Protein AF-A0A0A0C0T4-F1 (afdb_monomer)

Solvent-accessible surface area (backbone atoms only — not comparable to full-atom values): 9534 Å² total; per-residue (Å²): 139,83,82,81,80,83,75,70,81,76,76,79,79,68,54,67,56,52,47,30,48,45,52,43,41,54,50,51,44,54,57,53,55,74,73,53,80,93,58,72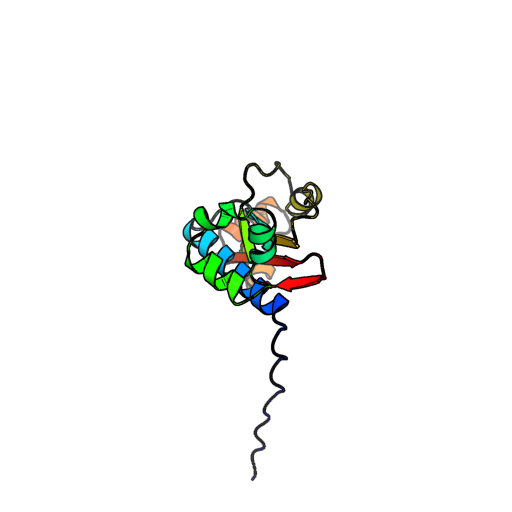,79,41,42,27,43,27,26,44,37,38,61,49,36,70,77,37,60,72,51,58,80,74,46,58,70,68,56,56,56,44,19,76,74,32,73,52,29,54,44,76,42,80,59,78,88,70,73,92,53,98,44,72,67,57,37,59,72,69,62,82,79,61,92,78,47,47,26,43,33,41,36,43,67,47,78,47,63,53,74,84,61,52,77,75,54,54,89,50,69,68,58,26,51,54,49,53,75,67,40,89,71,48,40,84,44,76,49,41,39,34,39,38,78,90,63,52,68,44,110

Foldseek 3Di:
DDDDDPPDDDDPDDDLLLVLQQVVLVVVVVVVCVVPPPDDKKKKFKAQLLVVCVVPVCCCVVDDVVLVVVCVVGSSHIDIHIDPPQDDDPDPCRSVVPDDDDPRGFKMKIKDKDKDADPVLCVPADPDPVSNVVSSVPPPRIDIDMDIKMAGPVGRIDD

Sequence (159 aa):
MSQDASTGPAAPTPDRATAALADAVREIERHVAAGGWDGPVRVFALVGTARALEAEPDLAGQLPAQVVAAAAKDPHHLTSVEQEGLPDAPALEDLLGSLTWPPTVDGAAVVVERVVLPPSAEEGMPSDPDEALAYLMGHPERQDVRLAVAVLRDGPAWC

Nearest PDB structures (foldseek):
  2e7y-assembly1_A  TM=4.802E-01  e=1.682E+00  Thermotoga maritima
  6vj2-assembly1_C  TM=1.631E-01  e=7.220E+00  Lactococcus lactis subsp. lactis Il1403

Mean predicted aligned error: 6.66 Å

Structure (mmCIF, N/CA/C/O backbone):
data_AF-A0A0A0C0T4-F1
#
_entry.id   AF-A0A0A0C0T4-F1
#
loop_
_atom_site.group_PDB
_atom_site.id
_atom_site.type_symbol
_atom_site.label_atom_id
_atom_site.label_alt_id
_atom_site.label_comp_id
_atom_site.label_asym_id
_atom_site.label_entity_id
_atom_site.label_seq_id
_atom_site.pdbx_PDB_ins_code
_atom_site.Cartn_x
_atom_site.Cartn_y
_atom_site.Cartn_z
_atom_site.occupancy
_atom_site.B_iso_or_equiv
_atom_site.auth_seq_id
_atom_site.auth_comp_id
_atom_site.auth_asym_id
_atom_site.auth_atom_id
_atom_site.pdbx_PDB_model_num
ATOM 1 N N . MET A 1 1 ? 39.907 -31.155 18.952 1.00 42.91 1 MET A N 1
ATOM 2 C CA . MET A 1 1 ? 39.428 -30.304 17.844 1.00 42.91 1 MET A CA 1
ATOM 3 C C . MET A 1 1 ? 37.977 -29.971 18.141 1.00 42.91 1 MET A C 1
ATOM 5 O O . MET A 1 1 ? 37.091 -30.705 17.728 1.00 42.91 1 MET A O 1
ATOM 9 N N . SER A 1 2 ? 37.754 -28.952 18.970 1.00 41.06 2 SER A N 1
ATOM 10 C CA . SER A 1 2 ? 36.414 -28.451 19.283 1.00 41.06 2 SER A CA 1
ATOM 11 C C . SER A 1 2 ? 36.024 -27.472 18.183 1.00 41.06 2 SER A C 1
ATOM 13 O O . SER A 1 2 ? 36.745 -26.503 17.963 1.00 41.06 2 SER A O 1
ATOM 15 N N . GLN A 1 3 ? 34.950 -27.766 17.453 1.00 41.56 3 GLN A N 1
ATOM 16 C CA . GLN A 1 3 ? 34.347 -26.816 16.526 1.00 41.56 3 GLN A CA 1
ATOM 17 C C . GLN A 1 3 ? 33.363 -25.961 17.320 1.00 41.56 3 GLN A C 1
ATOM 19 O O . GLN A 1 3 ? 32.356 -26.465 17.812 1.00 41.56 3 GLN A O 1
ATOM 24 N N . ASP A 1 4 ? 33.719 -24.691 17.478 1.00 42.56 4 ASP A N 1
ATOM 25 C CA . ASP A 1 4 ? 32.852 -23.639 17.992 1.00 42.56 4 ASP A CA 1
ATOM 26 C C . ASP A 1 4 ? 31.762 -23.369 16.947 1.00 42.56 4 ASP A C 1
ATOM 28 O O . ASP A 1 4 ? 32.042 -22.913 15.835 1.00 42.56 4 ASP A O 1
ATOM 32 N N . ALA A 1 5 ? 30.516 -23.699 17.278 1.00 49.28 5 ALA A N 1
ATOM 33 C CA . ALA A 1 5 ? 29.367 -23.312 16.476 1.00 49.28 5 ALA A CA 1
ATOM 34 C C . ALA A 1 5 ? 29.114 -21.816 16.708 1.00 49.28 5 ALA A C 1
ATOM 36 O O . ALA A 1 5 ? 28.573 -21.414 17.737 1.00 49.28 5 ALA A O 1
ATOM 37 N N . SER A 1 6 ? 29.533 -20.987 15.752 1.00 43.69 6 SER A N 1
ATOM 38 C CA . SER A 1 6 ? 29.209 -19.560 15.722 1.00 43.69 6 SER A CA 1
ATOM 39 C C . SER A 1 6 ? 27.718 -19.383 15.417 1.00 43.69 6 SER A C 1
ATOM 41 O O . SER A 1 6 ? 27.303 -19.299 14.263 1.00 43.69 6 SER A O 1
ATOM 43 N N . THR A 1 7 ? 26.891 -19.360 16.459 1.00 48.53 7 THR A N 1
ATOM 44 C CA . THR A 1 7 ? 25.520 -18.848 16.373 1.00 48.53 7 THR A CA 1
ATOM 45 C C . THR A 1 7 ? 25.616 -17.328 16.296 1.00 48.53 7 THR A C 1
ATOM 47 O O . THR A 1 7 ? 25.887 -16.668 17.298 1.00 48.53 7 THR A O 1
ATOM 50 N N . GLY A 1 8 ? 25.446 -16.771 15.094 1.00 50.34 8 GLY A N 1
ATOM 51 C CA . GLY A 1 8 ? 25.290 -15.327 14.918 1.00 50.34 8 GLY A CA 1
ATOM 52 C C . GLY A 1 8 ? 24.105 -14.807 15.748 1.00 50.34 8 GLY A C 1
ATOM 53 O O . GLY A 1 8 ? 23.163 -15.565 15.997 1.00 50.34 8 GLY A O 1
ATOM 54 N N . PRO A 1 9 ? 24.137 -13.548 16.219 1.00 55.62 9 PRO A N 1
ATOM 55 C CA . PRO A 1 9 ? 23.055 -13.006 17.031 1.00 55.62 9 PRO A CA 1
ATOM 56 C C . PRO A 1 9 ? 21.737 -13.077 16.252 1.00 55.62 9 PRO A C 1
ATOM 58 O O . PRO A 1 9 ? 21.657 -12.614 15.114 1.00 55.62 9 PRO A O 1
ATOM 61 N N . ALA A 1 10 ? 20.710 -13.675 16.864 1.00 58.91 10 ALA A N 1
ATOM 62 C CA . ALA A 1 10 ? 19.354 -13.641 16.334 1.00 58.91 10 ALA A CA 1
ATOM 63 C C . ALA A 1 10 ? 18.952 -12.173 16.130 1.00 58.91 10 ALA A C 1
ATOM 65 O O . ALA A 1 10 ? 19.124 -11.358 17.041 1.00 58.91 10 ALA A O 1
ATOM 66 N N . ALA A 1 11 ? 18.463 -11.833 14.934 1.00 61.25 11 ALA A N 1
ATOM 67 C CA . ALA A 1 11 ? 17.943 -10.499 14.664 1.00 61.25 11 ALA A CA 1
ATOM 68 C C . ALA A 1 11 ? 16.903 -10.132 15.741 1.00 61.25 11 ALA A C 1
ATOM 70 O O . ALA A 1 11 ? 16.142 -11.011 16.162 1.00 61.25 11 ALA A O 1
ATOM 71 N N . PRO A 1 12 ? 16.877 -8.877 16.224 1.00 67.94 12 PRO A N 1
ATOM 72 C CA . PRO A 1 12 ? 15.904 -8.475 17.227 1.00 67.94 12 PRO A CA 1
ATOM 73 C C . PRO A 1 12 ? 14.494 -8.739 16.696 1.00 67.94 12 PRO A C 1
ATOM 75 O O . PRO A 1 12 ? 14.179 -8.395 15.556 1.00 67.94 12 PRO A O 1
ATOM 78 N N . THR A 1 13 ? 13.652 -9.371 17.516 1.00 73.81 13 THR A N 1
ATOM 79 C CA . THR A 1 13 ? 12.233 -9.528 17.195 1.00 73.81 13 THR A CA 1
ATOM 80 C C . THR A 1 13 ? 11.645 -8.134 16.977 1.00 73.81 13 THR A C 1
ATOM 82 O O . THR A 1 13 ? 11.816 -7.286 17.859 1.00 73.81 13 THR A O 1
ATOM 85 N N . PRO A 1 14 ? 10.986 -7.872 15.835 1.00 79.62 14 PRO A N 1
ATOM 86 C CA . PRO A 1 14 ? 10.370 -6.577 15.595 1.00 79.62 14 PRO A CA 1
ATOM 87 C C . PRO A 1 14 ? 9.346 -6.280 16.692 1.00 79.62 14 PRO A C 1
ATOM 89 O O . PRO A 1 14 ? 8.682 -7.191 17.201 1.00 79.62 14 PRO A O 1
ATOM 92 N N . ASP A 1 15 ? 9.210 -5.006 17.057 1.00 90.75 15 ASP A N 1
ATOM 93 C CA . ASP A 1 15 ? 8.104 -4.585 17.910 1.00 90.75 15 ASP A CA 1
ATOM 94 C C . ASP A 1 15 ? 6.751 -4.877 17.236 1.00 90.75 15 ASP A C 1
ATOM 96 O O . ASP A 1 15 ? 6.661 -5.214 16.048 1.00 90.75 15 ASP A O 1
ATOM 100 N N . ARG A 1 16 ? 5.667 -4.794 18.013 1.00 92.19 16 ARG A N 1
ATOM 101 C CA . ARG A 1 16 ? 4.354 -5.205 17.510 1.00 92.19 16 ARG A CA 1
ATOM 102 C C . ARG A 1 16 ? 3.857 -4.319 16.364 1.00 92.19 16 ARG A C 1
ATOM 104 O O . ARG A 1 16 ? 3.238 -4.855 15.449 1.00 92.19 16 ARG A O 1
ATOM 111 N N . ALA A 1 17 ? 4.173 -3.023 16.371 1.00 92.75 17 ALA A N 1
ATOM 112 C CA . ALA A 1 17 ? 3.804 -2.100 15.298 1.00 92.75 17 ALA A CA 1
ATOM 113 C C . ALA A 1 17 ? 4.500 -2.462 13.977 1.00 92.75 17 ALA A C 1
ATOM 115 O O . ALA A 1 17 ? 3.849 -2.587 12.943 1.00 92.75 17 ALA A O 1
ATOM 116 N N . THR A 1 18 ? 5.804 -2.730 14.026 1.00 95.88 18 THR A N 1
ATOM 117 C CA . THR A 1 18 ? 6.604 -3.167 12.877 1.00 95.88 18 THR A CA 1
ATOM 118 C C . THR A 1 18 ? 6.123 -4.518 12.353 1.00 95.88 18 THR A C 1
ATOM 120 O O . THR A 1 18 ? 6.021 -4.722 11.145 1.00 95.88 18 THR A O 1
ATOM 123 N N . ALA A 1 19 ? 5.776 -5.446 13.248 1.00 95.88 19 ALA A N 1
ATOM 124 C CA . ALA A 1 19 ? 5.225 -6.736 12.852 1.00 95.88 19 ALA A CA 1
ATOM 125 C C . ALA A 1 19 ? 3.849 -6.597 12.170 1.00 95.88 19 ALA A C 1
ATOM 127 O O . ALA A 1 19 ? 3.628 -7.224 11.138 1.00 95.88 19 ALA A O 1
ATOM 128 N N . ALA A 1 20 ? 2.954 -5.752 12.693 1.00 96.50 20 ALA A N 1
ATOM 129 C CA . ALA A 1 20 ? 1.659 -5.477 12.070 1.00 96.50 20 ALA A CA 1
ATOM 130 C C . ALA A 1 20 ? 1.801 -4.772 10.707 1.00 96.50 20 ALA A C 1
ATOM 132 O O . ALA A 1 20 ? 1.093 -5.115 9.761 1.00 96.50 20 ALA A O 1
ATOM 133 N N . LEU A 1 21 ? 2.762 -3.850 10.572 1.00 98.12 21 LEU A N 1
ATOM 134 C CA . LEU A 1 21 ? 3.107 -3.227 9.292 1.00 98.12 21 LEU A CA 1
ATOM 135 C C . LEU A 1 21 ? 3.590 -4.268 8.275 1.00 98.12 21 LEU A C 1
ATOM 137 O O . LEU A 1 21 ? 3.134 -4.273 7.135 1.00 98.12 21 LEU A O 1
ATOM 141 N N . ALA A 1 22 ? 4.464 -5.185 8.694 1.00 97.88 22 ALA A N 1
ATOM 142 C CA . ALA A 1 22 ? 4.943 -6.271 7.846 1.00 97.88 22 ALA A CA 1
ATOM 143 C C . ALA A 1 22 ? 3.804 -7.202 7.395 1.00 97.88 22 ALA A C 1
ATOM 145 O O . ALA A 1 22 ? 3.777 -7.644 6.247 1.00 97.88 22 ALA A O 1
ATOM 146 N N . ASP A 1 23 ? 2.857 -7.506 8.285 1.00 97.44 23 ASP A N 1
ATOM 147 C CA . ASP A 1 23 ? 1.674 -8.304 7.954 1.00 97.44 23 ASP A CA 1
ATOM 148 C C . ASP A 1 23 ? 0.797 -7.592 6.911 1.00 97.44 23 ASP A C 1
ATOM 150 O O . ASP A 1 23 ? 0.426 -8.213 5.911 1.00 97.44 23 ASP A O 1
ATOM 154 N N . ALA A 1 24 ? 0.566 -6.284 7.080 1.00 98.25 24 ALA A N 1
ATOM 155 C CA . ALA A 1 24 ?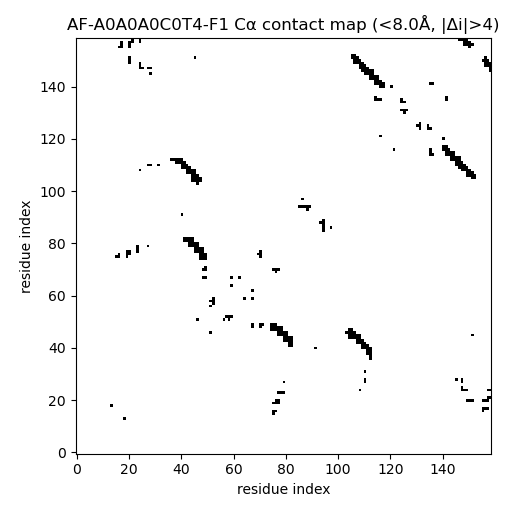 -0.181 -5.461 6.131 1.00 98.25 24 ALA A CA 1
ATOM 156 C C . ALA A 1 24 ? 0.501 -5.388 4.754 1.00 98.25 24 ALA A C 1
ATOM 158 O O . ALA A 1 24 ? -0.162 -5.577 3.737 1.00 98.25 24 ALA A O 1
ATOM 159 N N . VAL A 1 25 ? 1.825 -5.191 4.696 1.00 98.56 25 VAL A N 1
ATOM 160 C CA . VAL A 1 25 ? 2.575 -5.186 3.423 1.00 98.56 25 VAL A CA 1
ATOM 161 C C . VAL A 1 25 ? 2.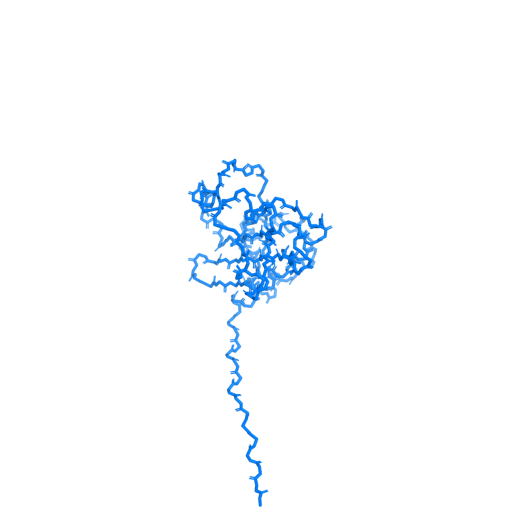434 -6.520 2.695 1.00 98.56 25 VAL A C 1
ATOM 163 O O . VAL A 1 25 ? 2.190 -6.538 1.491 1.00 98.56 25 VAL A O 1
ATOM 166 N N . ARG A 1 26 ? 2.530 -7.649 3.407 1.00 98.25 26 ARG A N 1
ATOM 167 C CA . ARG A 1 26 ? 2.358 -8.979 2.798 1.00 98.25 26 ARG A CA 1
ATOM 168 C C . ARG A 1 26 ? 0.937 -9.213 2.295 1.00 98.25 26 ARG A C 1
ATOM 170 O O . ARG A 1 26 ? 0.750 -9.933 1.321 1.00 98.25 26 ARG A O 1
ATOM 177 N N . GLU A 1 27 ? -0.070 -8.687 2.983 1.00 97.75 27 GLU A N 1
ATOM 178 C CA . GLU A 1 27 ? -1.455 -8.759 2.516 1.00 97.75 27 GLU A CA 1
ATOM 179 C C . GLU A 1 27 ? -1.663 -7.925 1.253 1.00 97.75 27 GLU A C 1
ATOM 181 O O . GLU A 1 27 ? -2.207 -8.439 0.277 1.00 97.75 27 GLU A O 1
ATOM 186 N N . ILE A 1 28 ? -1.151 -6.693 1.247 1.00 98.56 28 ILE A N 1
ATOM 187 C CA . ILE A 1 28 ? -1.184 -5.792 0.095 1.00 98.56 28 ILE A CA 1
ATOM 188 C C . ILE A 1 28 ? -0.475 -6.422 -1.107 1.00 98.56 28 ILE A C 1
ATOM 190 O O . ILE A 1 28 ? -1.045 -6.460 -2.192 1.00 98.56 28 ILE A O 1
ATOM 194 N N . GLU A 1 29 ? 0.734 -6.962 -0.930 1.00 97.81 29 GLU A N 1
ATOM 195 C CA . GLU A 1 29 ? 1.478 -7.608 -2.016 1.00 97.81 29 GLU A CA 1
ATOM 196 C C . GLU A 1 29 ? 0.674 -8.759 -2.627 1.00 97.81 29 GLU A C 1
ATOM 198 O O . GLU A 1 29 ? 0.476 -8.779 -3.840 1.00 97.81 29 GLU A O 1
ATOM 203 N N . ARG A 1 30 ? 0.120 -9.652 -1.795 1.00 97.50 30 ARG A N 1
ATOM 204 C CA . ARG A 1 30 ? -0.710 -10.769 -2.270 1.00 97.50 30 ARG A CA 1
ATOM 205 C C . ARG A 1 30 ? -1.969 -10.299 -2.995 1.00 97.50 30 ARG A C 1
ATOM 207 O O . ARG A 1 30 ? -2.356 -10.916 -3.987 1.00 97.50 30 ARG A O 1
ATOM 214 N N . HIS A 1 31 ? -2.615 -9.242 -2.501 1.00 96.69 31 HIS A N 1
ATOM 215 C CA . HIS A 1 31 ? -3.784 -8.636 -3.143 1.00 96.69 31 HIS A CA 1
ATOM 216 C C . HIS A 1 31 ? -3.432 -8.093 -4.529 1.00 96.69 31 HIS A C 1
ATOM 218 O O . HIS A 1 31 ? -4.110 -8.417 -5.502 1.00 96.69 31 HIS A O 1
ATOM 224 N N . VAL A 1 32 ? -2.332 -7.345 -4.649 1.00 97.50 32 VAL A N 1
ATOM 225 C CA . VAL A 1 32 ? -1.876 -6.815 -5.942 1.00 97.50 32 VAL A CA 1
ATOM 226 C C . VAL A 1 32 ? -1.460 -7.942 -6.888 1.00 97.50 32 VAL A C 1
ATOM 228 O O . VAL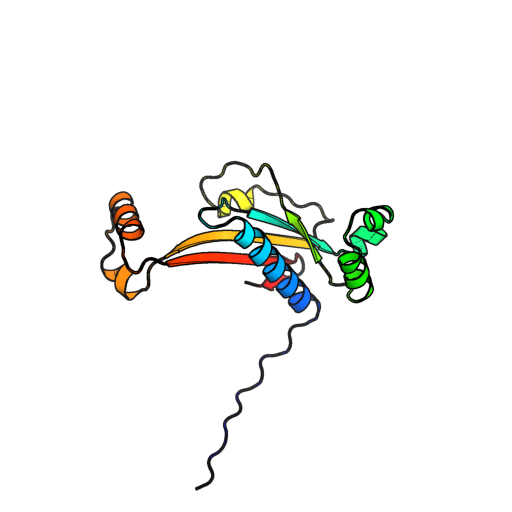 A 1 32 ? -1.857 -7.936 -8.051 1.00 97.50 32 VAL A O 1
ATOM 231 N N . ALA A 1 33 ? -0.745 -8.952 -6.388 1.00 96.38 33 ALA A N 1
ATOM 232 C CA . ALA A 1 33 ? -0.308 -10.103 -7.173 1.00 96.38 33 ALA A CA 1
ATOM 233 C C . ALA A 1 33 ? -1.474 -10.903 -7.779 1.00 96.38 33 ALA A C 1
ATOM 235 O O . ALA A 1 33 ? -1.326 -11.481 -8.857 1.00 96.38 33 ALA A O 1
ATOM 236 N N . ALA A 1 34 ? -2.647 -10.913 -7.134 1.00 96.44 34 ALA A N 1
ATOM 237 C CA . ALA A 1 34 ? -3.847 -11.548 -7.680 1.00 96.44 34 ALA A CA 1
ATOM 238 C C . ALA A 1 34 ? -4.334 -10.892 -8.989 1.00 96.44 34 ALA A C 1
ATOM 240 O O . ALA A 1 34 ? -5.051 -11.532 -9.759 1.00 96.44 34 ALA A O 1
ATOM 241 N N . GLY A 1 35 ? -3.933 -9.643 -9.255 1.00 93.06 35 GLY A N 1
ATOM 242 C CA . GLY A 1 35 ? -4.222 -8.912 -10.489 1.00 93.06 35 GLY A CA 1
ATOM 243 C C . GLY A 1 35 ? -3.292 -9.226 -11.666 1.00 93.06 35 GLY A C 1
ATOM 244 O O . GLY A 1 35 ? -3.579 -8.780 -12.774 1.00 93.06 35 GLY A O 1
ATOM 245 N N . GLY A 1 36 ? -2.221 -10.001 -11.461 1.00 94.06 36 GLY A N 1
ATOM 246 C CA . GLY A 1 36 ? -1.205 -10.274 -12.483 1.00 94.06 36 GLY A CA 1
ATOM 247 C C . GLY A 1 36 ? -0.058 -9.259 -12.489 1.00 94.06 36 GLY A C 1
ATOM 248 O O . GLY A 1 36 ? 0.147 -8.553 -11.508 1.00 94.06 36 GLY A O 1
ATOM 249 N N . TRP A 1 37 ? 0.718 -9.252 -13.574 1.00 94.50 37 TRP A N 1
ATOM 250 C CA . TRP A 1 37 ? 1.829 -8.321 -13.816 1.00 94.50 37 TRP A CA 1
ATOM 251 C C . TRP A 1 37 ? 1.411 -7.182 -14.752 1.00 94.50 37 TRP A C 1
ATOM 253 O O . TRP A 1 37 ? 0.326 -7.219 -15.333 1.00 94.50 37 TRP A O 1
ATOM 263 N N . ASP A 1 38 ? 2.299 -6.205 -14.905 1.00 89.88 38 ASP A N 1
ATOM 264 C CA . ASP A 1 38 ? 2.123 -4.971 -15.669 1.00 89.88 38 ASP A CA 1
ATOM 265 C C . ASP A 1 38 ? 0.984 -4.093 -15.118 1.00 89.88 38 ASP A C 1
ATOM 267 O O . ASP A 1 38 ? 0.267 -3.406 -15.852 1.00 89.88 38 ASP A O 1
ATOM 271 N N . GLY A 1 39 ? 0.808 -4.121 -13.793 1.00 90.81 39 GLY A N 1
ATOM 272 C CA . GLY A 1 39 ? -0.153 -3.289 -13.079 1.00 90.81 39 GLY A CA 1
ATOM 273 C C . GLY A 1 39 ? 0.311 -1.831 -12.935 1.00 90.81 39 GLY A C 1
ATOM 274 O O . GLY A 1 39 ? 1.513 -1.559 -12.883 1.00 90.81 39 GLY A O 1
ATOM 275 N N . PRO A 1 40 ? -0.623 -0.863 -12.821 1.00 93.19 40 PRO A N 1
ATOM 276 C CA . PRO A 1 40 ? -0.260 0.512 -12.493 1.00 93.19 40 PRO A CA 1
ATOM 277 C C . PRO A 1 40 ? 0.323 0.596 -11.075 1.00 93.19 40 PRO A C 1
ATOM 279 O O . PRO A 1 40 ? 0.165 -0.319 -10.263 1.00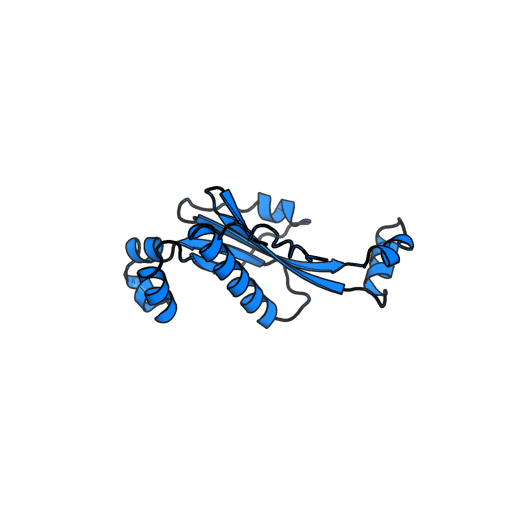 93.19 40 PRO A O 1
ATOM 282 N N . VAL A 1 41 ? 0.935 1.737 -10.746 1.00 95.50 41 VAL A N 1
ATOM 283 C CA . VAL A 1 41 ? 1.285 2.057 -9.356 1.00 95.50 41 VAL A CA 1
ATOM 284 C C . VAL A 1 41 ? 0.023 1.997 -8.497 1.00 95.50 41 VAL A C 1
ATOM 286 O O . VAL A 1 41 ? -0.984 2.623 -8.829 1.00 95.50 41 VAL A O 1
ATOM 289 N N . ARG A 1 42 ? 0.088 1.274 -7.378 1.00 97.56 42 ARG A N 1
ATOM 290 C CA . ARG A 1 42 ? -1.010 1.191 -6.409 1.00 97.56 42 ARG A CA 1
ATOM 291 C C . ARG A 1 42 ? -0.597 1.810 -5.091 1.00 97.56 42 ARG A C 1
ATOM 293 O O . ARG A 1 42 ? 0.486 1.527 -4.584 1.00 97.56 42 ARG A O 1
ATOM 300 N N . VAL A 1 43 ? -1.468 2.638 -4.532 1.00 98.38 43 VAL A N 1
ATOM 301 C CA . VAL A 1 43 ? -1.243 3.332 -3.263 1.00 98.38 43 VAL A CA 1
ATOM 302 C C . VAL A 1 43 ? -2.341 2.935 -2.290 1.00 98.38 43 VAL A C 1
ATOM 304 O O . VAL A 1 43 ? -3.506 2.846 -2.667 1.00 98.38 43 VAL A O 1
ATOM 307 N N . PHE A 1 44 ? -1.975 2.714 -1.033 1.00 98.69 44 PHE A N 1
ATOM 308 C CA . PHE A 1 44 ? -2.895 2.324 0.026 1.00 98.69 44 PHE A CA 1
ATOM 309 C C . PHE A 1 44 ? -2.739 3.260 1.220 1.00 98.69 44 PHE A C 1
ATOM 311 O O . PHE A 1 44 ? -1.621 3.545 1.651 1.00 98.69 44 PHE A O 1
ATOM 318 N N . ALA A 1 45 ? -3.859 3.693 1.791 1.00 98.38 45 ALA A N 1
ATOM 319 C CA . ALA A 1 45 ? -3.880 4.270 3.127 1.00 98.38 45 ALA A CA 1
ATOM 320 C C . ALA A 1 45 ? -3.814 3.140 4.158 1.00 98.38 45 ALA A C 1
ATOM 322 O O . ALA A 1 45 ? -4.505 2.131 4.010 1.00 98.38 45 ALA A O 1
ATOM 323 N N . LEU A 1 46 ? -3.027 3.318 5.215 1.00 98.50 46 LEU A N 1
ATOM 324 C CA . LEU A 1 46 ? -3.003 2.413 6.360 1.00 98.50 46 LEU A CA 1
ATOM 325 C C . LEU A 1 46 ? -3.703 3.079 7.537 1.00 98.50 46 LEU A C 1
ATOM 327 O O . LEU A 1 46 ? -3.339 4.185 7.947 1.00 98.50 46 LEU A O 1
ATOM 331 N N . VAL A 1 47 ? -4.714 2.401 8.070 1.00 97.94 47 VAL A N 1
ATOM 332 C CA . VAL A 1 47 ? -5.537 2.900 9.172 1.00 97.94 47 VAL A CA 1
ATOM 333 C C . VAL A 1 47 ? -5.554 1.867 10.286 1.00 97.94 47 VAL A C 1
ATOM 335 O O . VAL A 1 47 ? -5.854 0.700 10.045 1.00 97.94 47 VAL A O 1
ATOM 338 N N . GLY A 1 48 ? -5.273 2.290 11.516 1.00 97.44 48 GLY A N 1
ATOM 339 C CA . GLY A 1 48 ? -5.407 1.454 12.702 1.00 97.44 48 GLY A CA 1
ATOM 340 C C . GLY A 1 48 ? -6.847 0.978 12.854 1.00 97.44 48 GLY A C 1
ATOM 341 O O . GLY A 1 48 ? -7.753 1.771 13.126 1.00 97.44 48 GLY A O 1
ATOM 342 N N . THR A 1 49 ? -7.070 -0.322 12.678 1.00 97.81 49 THR A N 1
ATOM 343 C CA . THR A 1 49 ? -8.416 -0.896 12.576 1.00 97.81 49 THR A CA 1
ATOM 344 C C . THR A 1 49 ? -9.206 -0.704 13.865 1.00 97.81 49 THR A C 1
ATOM 346 O O . THR A 1 49 ? -10.384 -0.366 13.812 1.00 97.81 49 THR A O 1
ATOM 349 N N . ALA A 1 50 ? -8.560 -0.857 15.027 1.00 96.75 50 ALA A N 1
ATOM 350 C CA . ALA A 1 50 ? -9.199 -0.635 16.324 1.00 96.75 50 ALA A CA 1
ATOM 351 C C . ALA A 1 50 ? -9.682 0.817 16.477 1.00 96.75 50 ALA A C 1
ATOM 353 O O . ALA A 1 50 ? -10.840 1.043 16.818 1.00 96.75 50 ALA A O 1
ATOM 354 N N 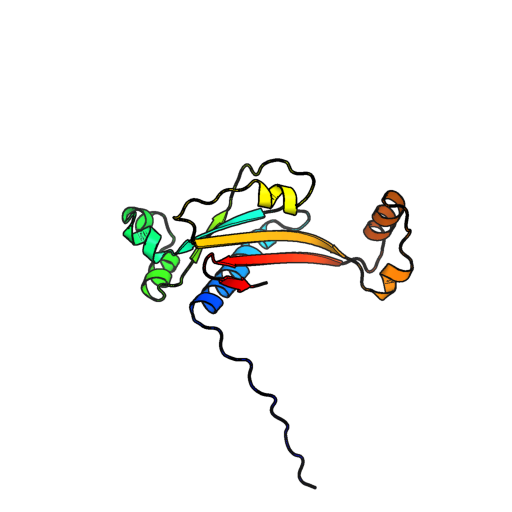. ARG A 1 51 ? -8.845 1.803 16.119 1.00 94.94 51 ARG A N 1
ATOM 355 C CA . ARG A 1 51 ? -9.228 3.223 16.158 1.00 94.94 51 ARG A CA 1
ATOM 356 C C . ARG A 1 51 ? -10.366 3.534 15.186 1.00 94.94 51 ARG A C 1
ATOM 358 O O . ARG A 1 51 ? -11.256 4.309 15.521 1.00 94.94 51 ARG A O 1
ATOM 365 N N . ALA A 1 52 ? -10.341 2.948 13.988 1.00 95.44 52 ALA A N 1
ATOM 366 C CA . ALA A 1 52 ? -11.415 3.118 13.013 1.00 95.44 52 ALA A CA 1
ATOM 367 C C . ALA A 1 52 ? -12.754 2.588 13.553 1.00 95.44 52 ALA A C 1
ATOM 369 O O . ALA A 1 52 ? -13.760 3.281 13.466 1.00 95.44 52 ALA A O 1
ATOM 370 N N . LEU A 1 53 ? -12.748 1.407 14.178 1.00 96.81 53 LEU A N 1
ATOM 371 C CA . LEU A 1 53 ? -13.929 0.809 14.807 1.00 96.81 53 LEU A CA 1
ATOM 372 C C . LEU A 1 53 ? -14.432 1.605 16.023 1.00 96.81 53 LEU A C 1
ATOM 374 O O . LEU A 1 53 ? -15.633 1.661 16.261 1.00 96.81 53 LEU A O 1
ATOM 378 N N . GLU A 1 54 ? -13.540 2.223 16.799 1.00 95.75 54 GLU A N 1
ATOM 379 C CA . GLU A 1 54 ? -13.927 3.106 17.907 1.00 95.75 54 GLU A CA 1
ATOM 380 C C . GLU A 1 54 ? -14.583 4.400 1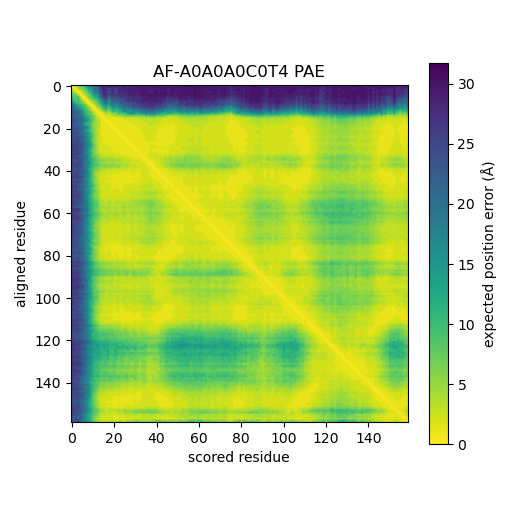7.411 1.00 95.75 54 GLU A C 1
ATOM 382 O O . GLU A 1 54 ? -15.576 4.850 17.985 1.00 95.75 54 GLU A O 1
ATOM 387 N N . ALA A 1 55 ? -14.033 4.999 16.351 1.00 95.00 55 ALA A N 1
ATOM 388 C CA . ALA A 1 55 ? -14.567 6.217 15.751 1.00 95.00 55 ALA A CA 1
ATOM 389 C C . ALA A 1 55 ? -15.893 5.970 15.013 1.00 95.00 55 ALA A C 1
ATOM 391 O O . ALA A 1 55 ? -16.783 6.819 15.056 1.00 95.00 55 ALA A O 1
ATOM 392 N N . GLU A 1 56 ? -16.030 4.811 14.366 1.00 95.62 56 GLU A N 1
ATOM 393 C CA . GLU A 1 56 ? -17.209 4.416 13.600 1.00 95.62 56 GLU A CA 1
ATOM 394 C C . GLU A 1 56 ? -17.601 2.956 13.905 1.00 95.62 56 GLU A C 1
ATOM 396 O O . GLU A 1 56 ? -17.224 2.035 13.178 1.00 95.62 56 GLU A O 1
ATOM 401 N N . PRO A 1 57 ? -18.386 2.710 14.972 1.00 95.25 57 PRO A N 1
ATOM 402 C CA . PRO A 1 57 ? -18.757 1.354 15.391 1.00 95.25 57 PRO A CA 1
ATOM 403 C C . PRO A 1 57 ? -19.503 0.537 14.329 1.00 95.25 57 PRO A C 1
ATOM 405 O O . PRO A 1 57 ? -19.358 -0.686 14.272 1.00 95.25 57 PRO A O 1
ATOM 408 N N . ASP A 1 58 ? -20.262 1.201 13.455 1.00 95.69 58 ASP A N 1
ATOM 409 C CA . ASP A 1 58 ? -21.013 0.554 12.373 1.00 95.69 58 ASP A CA 1
ATOM 410 C C . ASP A 1 58 ? -20.092 -0.084 11.312 1.00 95.69 58 ASP A C 1
ATOM 412 O O . ASP A 1 58 ? -20.501 -1.019 10.615 1.00 95.69 58 ASP A O 1
ATOM 416 N N . LEU A 1 59 ? -18.821 0.339 11.231 1.00 93.44 59 LEU A N 1
ATOM 417 C CA . LEU A 1 59 ? -17.805 -0.259 10.358 1.00 93.44 59 LEU A CA 1
ATOM 418 C C . LEU A 1 59 ? -17.580 -1.749 10.670 1.00 93.44 59 LEU A C 1
ATOM 420 O O . LEU A 1 59 ? -17.236 -2.524 9.776 1.00 93.44 59 LEU A O 1
ATOM 424 N N . ALA A 1 60 ? -17.845 -2.188 11.907 1.00 94.88 60 ALA A N 1
ATOM 425 C CA . ALA A 1 60 ? -17.748 -3.595 12.293 1.00 94.88 60 ALA A CA 1
ATOM 426 C C . ALA A 1 60 ? -18.646 -4.511 11.442 1.00 94.88 60 ALA A C 1
ATOM 428 O O . ALA A 1 60 ? -18.296 -5.666 11.215 1.00 94.88 60 ALA A O 1
ATOM 429 N N . GLY A 1 61 ? -19.787 -4.002 10.961 1.00 95.19 61 GLY A N 1
ATOM 430 C CA . GLY A 1 61 ? -20.695 -4.741 10.081 1.00 95.19 61 GLY A CA 1
ATOM 431 C C . GLY A 1 61 ? -20.254 -4.786 8.614 1.00 95.19 61 GLY A C 1
ATOM 432 O O . GLY A 1 61 ? -20.811 -5.562 7.841 1.00 95.19 61 GLY A O 1
ATOM 433 N N . GLN A 1 62 ? -19.277 -3.963 8.228 1.00 93.88 62 GLN A N 1
ATOM 434 C CA . GLN A 1 62 ? -18.777 -3.843 6.853 1.00 93.88 62 GLN A CA 1
ATOM 435 C C . GLN A 1 62 ? -17.440 -4.567 6.656 1.00 93.88 62 GLN A C 1
ATOM 437 O O . GLN A 1 62 ? -17.097 -4.949 5.538 1.00 93.88 62 GLN A O 1
ATOM 442 N N . LEU A 1 63 ? -16.685 -4.771 7.737 1.00 93.25 63 LEU A N 1
ATOM 443 C CA . LEU A 1 63 ? -15.426 -5.504 7.708 1.00 93.25 63 LEU A CA 1
ATOM 444 C C . LEU A 1 63 ? -15.648 -7.017 7.850 1.00 93.25 63 LEU A C 1
ATOM 446 O O . LEU A 1 63 ? -16.563 -7.457 8.552 1.00 93.25 63 LEU A O 1
ATOM 450 N N . PRO A 1 64 ? -14.775 -7.847 7.254 1.00 94.94 64 PRO A N 1
ATOM 451 C CA . PRO A 1 64 ? -14.793 -9.279 7.510 1.00 94.94 64 PRO A CA 1
ATOM 452 C C . PRO A 1 64 ? -14.625 -9.583 9.007 1.00 94.94 64 PRO A C 1
ATOM 454 O O . PRO A 1 64 ? -13.795 -8.975 9.686 1.00 94.94 64 PRO A O 1
ATOM 457 N N . ALA A 1 65 ? -15.360 -10.570 9.527 1.00 95.31 65 ALA A N 1
ATOM 458 C CA . ALA A 1 65 ? -15.357 -10.896 10.958 1.00 95.31 65 ALA A CA 1
ATOM 459 C C . ALA A 1 65 ? -13.950 -11.202 11.507 1.00 95.31 65 ALA A C 1
ATOM 461 O O . ALA A 1 65 ? -13.636 -10.876 12.652 1.00 95.31 65 ALA A O 1
ATOM 462 N N . GLN A 1 66 ? -13.079 -11.793 10.683 1.00 95.44 66 GLN A N 1
ATOM 463 C CA . GLN A 1 66 ? -11.687 -12.054 11.036 1.00 95.44 66 GLN A CA 1
ATOM 464 C C . GLN A 1 66 ? -10.860 -10.776 11.227 1.00 95.44 66 GLN A C 1
ATOM 466 O O . GLN A 1 66 ? -9.985 -10.769 12.085 1.00 95.44 66 GLN A O 1
ATOM 471 N N . VAL A 1 67 ? -11.156 -9.702 10.488 1.00 95.12 67 VAL A N 1
ATOM 472 C CA . VAL A 1 67 ? -10.475 -8.403 10.613 1.00 95.12 67 VAL A CA 1
ATOM 473 C C . VAL A 1 67 ? -10.873 -7.741 11.929 1.00 95.12 67 VAL A C 1
ATOM 475 O O . VAL A 1 67 ? -10.011 -7.328 12.700 1.00 95.12 67 VAL A O 1
ATOM 478 N N . VAL A 1 68 ? -12.171 -7.732 12.250 1.00 96.56 68 VAL A N 1
ATOM 479 C CA . VAL A 1 68 ? -12.673 -7.218 13.537 1.00 96.56 68 VAL A CA 1
ATOM 480 C C . VAL A 1 68 ? -12.066 -8.001 14.708 1.00 96.56 68 VAL A C 1
ATOM 482 O O . VAL A 1 68 ? -11.590 -7.419 15.682 1.00 96.56 68 VAL A O 1
ATOM 485 N N . ALA A 1 69 ? -12.017 -9.332 14.600 1.00 96.50 69 ALA A N 1
ATOM 486 C CA . ALA A 1 69 ? -11.413 -10.185 15.620 1.00 96.50 69 ALA A CA 1
ATOM 487 C C . ALA A 1 69 ? -9.891 -9.999 15.744 1.00 96.50 69 ALA A C 1
ATOM 489 O O . ALA A 1 69 ? -9.353 -10.155 16.840 1.00 96.50 69 ALA A O 1
ATOM 490 N N . ALA A 1 70 ? -9.191 -9.697 14.647 1.00 95.19 70 ALA A N 1
ATOM 491 C CA . ALA A 1 70 ? -7.762 -9.405 14.662 1.00 95.19 70 ALA A CA 1
ATOM 492 C C . ALA A 1 70 ? -7.484 -8.070 15.363 1.00 95.19 70 ALA A C 1
ATOM 494 O O . ALA A 1 70 ? -6.661 -8.031 16.274 1.00 95.19 70 ALA A O 1
ATOM 495 N N . ALA A 1 71 ? -8.247 -7.024 15.038 1.00 95.75 71 ALA A N 1
ATOM 496 C CA . ALA A 1 71 ? -8.148 -5.717 15.686 1.00 95.75 71 ALA A CA 1
ATOM 497 C C . ALA A 1 71 ? -8.431 -5.771 17.196 1.00 95.75 71 ALA A C 1
ATOM 499 O O . ALA A 1 71 ? -7.774 -5.093 17.979 1.00 95.75 71 ALA A O 1
ATOM 500 N N . ALA A 1 72 ? -9.364 -6.625 17.630 1.00 95.19 72 ALA A N 1
ATOM 501 C CA . ALA A 1 72 ? -9.634 -6.837 19.053 1.00 95.19 72 ALA A CA 1
ATOM 502 C C . ALA A 1 72 ? -8.476 -7.530 19.802 1.00 95.19 72 ALA A C 1
ATOM 504 O O . ALA A 1 72 ? -8.365 -7.401 21.020 1.00 95.19 72 ALA A O 1
ATOM 505 N N . LYS A 1 73 ? -7.633 -8.297 19.097 1.00 95.69 73 LYS A N 1
ATOM 506 C CA . LYS A 1 73 ? -6.476 -9.005 19.675 1.00 95.69 73 LYS A CA 1
ATOM 507 C C . LYS A 1 73 ? -5.192 -8.190 19.606 1.00 95.69 73 LYS A C 1
ATOM 509 O O . LYS A 1 73 ? -4.313 -8.390 20.441 1.00 95.69 73 LYS A O 1
ATOM 514 N N . ASP A 1 74 ? -5.077 -7.329 18.604 1.00 96.00 74 ASP A N 1
ATOM 515 C CA . ASP A 1 74 ? 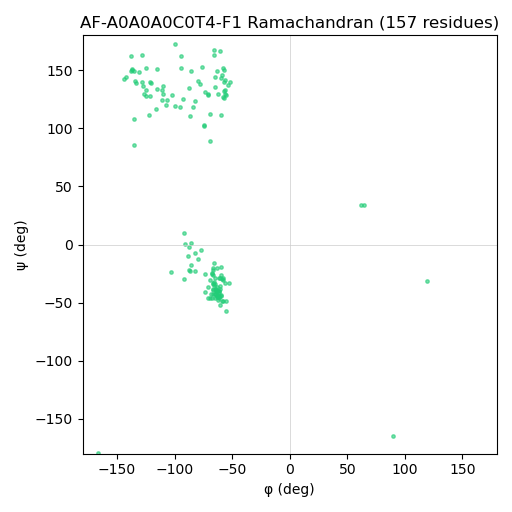-3.892 -6.534 18.336 1.00 96.00 74 ASP A CA 1
ATOM 516 C C . ASP A 1 74 ? -4.272 -5.077 18.028 1.00 96.00 74 ASP A C 1
ATOM 518 O O . ASP A 1 74 ? -4.776 -4.796 16.937 1.00 96.00 74 ASP A O 1
ATOM 522 N N . PRO A 1 75 ? -3.996 -4.132 18.946 1.00 94.38 75 PRO A N 1
ATOM 523 C CA . PRO A 1 75 ? -4.305 -2.721 18.730 1.00 94.38 75 PRO A CA 1
ATOM 524 C C . PRO A 1 75 ? -3.485 -2.092 17.594 1.00 94.38 75 PRO A C 1
ATOM 526 O O . PRO A 1 75 ? -3.857 -1.027 17.108 1.00 94.38 75 PRO A O 1
ATOM 529 N N . HIS A 1 76 ? -2.392 -2.731 17.158 1.00 96.38 76 HIS A N 1
ATOM 530 C CA . HIS A 1 76 ? -1.584 -2.276 16.025 1.00 96.38 76 HIS A CA 1
ATOM 531 C C . HIS A 1 76 ? -2.083 -2.795 14.674 1.00 96.38 76 HIS A C 1
ATOM 533 O O . HIS A 1 76 ? -1.494 -2.447 13.654 1.00 96.38 76 HIS A O 1
ATOM 539 N N . HIS A 1 77 ? -3.135 -3.621 14.640 1.00 97.88 77 HIS A N 1
ATOM 540 C CA . HIS A 1 77 ? -3.680 -4.136 13.389 1.00 97.88 77 HIS A CA 1
ATOM 541 C C . HIS A 1 77 ? -4.059 -2.989 12.441 1.00 97.88 77 HIS A C 1
ATOM 543 O O . HIS A 1 77 ? -4.729 -2.029 12.837 1.00 97.88 77 HIS A O 1
ATOM 549 N N . LEU A 1 78 ? -3.653 -3.119 11.179 1.00 98.25 78 LEU A N 1
ATOM 550 C CA . LEU A 1 78 ? -3.867 -2.122 10.139 1.00 98.25 78 LEU A CA 1
ATOM 551 C C . LEU A 1 78 ? -4.872 -2.641 9.115 1.00 98.25 78 LEU A C 1
ATOM 553 O O . LEU A 1 78 ? -4.744 -3.752 8.609 1.00 98.25 78 LEU A O 1
ATOM 557 N N . THR A 1 79 ? -5.838 -1.802 8.765 1.00 97.25 79 THR A N 1
ATOM 558 C CA . THR A 1 79 ? -6.653 -1.969 7.566 1.00 97.25 79 THR A CA 1
ATOM 559 C C . THR A 1 79 ? -5.995 -1.175 6.448 1.00 97.25 79 THR A C 1
ATOM 561 O O . THR A 1 79 ? -5.757 0.026 6.597 1.00 97.25 79 THR A O 1
ATOM 564 N N . SER A 1 80 ? -5.712 -1.843 5.331 1.00 97.75 80 SER A N 1
ATOM 565 C CA . SER A 1 80 ? -5.279 -1.178 4.105 1.00 97.75 80 SER A CA 1
ATOM 566 C C . SER A 1 80 ? -6.493 -0.763 3.274 1.00 97.75 80 SER A C 1
ATOM 568 O O . SER A 1 80 ? -7.447 -1.525 3.122 1.00 97.75 80 SER A O 1
ATOM 570 N N . VAL A 1 81 ? -6.477 0.467 2.766 1.00 96.88 81 VAL A N 1
ATOM 571 C CA . VAL A 1 81 ? -7.525 1.011 1.896 1.00 96.88 81 VAL A CA 1
ATOM 572 C C . VAL A 1 81 ? -6.871 1.448 0.595 1.00 96.88 81 VAL A C 1
ATOM 574 O O . VAL A 1 81 ? -6.085 2.395 0.590 1.00 96.88 81 VAL A O 1
ATOM 577 N N . GLU A 1 82 ? -7.165 0.757 -0.503 1.00 97.69 82 GLU A N 1
ATOM 578 C CA . GLU A 1 82 ? -6.633 1.096 -1.826 1.00 97.69 82 GLU A CA 1
ATOM 579 C C . GLU A 1 82 ? -7.162 2.459 -2.286 1.00 97.69 82 GLU A C 1
ATOM 581 O O . GLU A 1 82 ? -8.336 2.777 -2.101 1.00 97.69 82 GLU A O 1
ATOM 586 N N . GLN A 1 83 ? -6.276 3.290 -2.831 1.00 97.31 83 GLN A N 1
ATOM 587 C CA . GLN A 1 83 ? -6.626 4.602 -3.359 1.00 97.31 83 GLN A CA 1
ATOM 588 C C . GLN A 1 83 ? -6.875 4.502 -4.860 1.00 97.31 83 GLN A C 1
ATOM 590 O O . GLN A 1 83 ? -5.976 4.171 -5.634 1.00 97.31 83 GLN A O 1
ATOM 595 N N . GLU A 1 84 ? -8.096 4.824 -5.266 1.00 93.62 84 GLU A N 1
ATOM 596 C CA . GLU A 1 84 ? -8.491 4.905 -6.669 1.00 93.62 84 GLU A CA 1
ATOM 597 C C . GLU A 1 84 ? -8.368 6.340 -7.198 1.00 93.62 84 GLU A C 1
ATOM 599 O O . GLU A 1 84 ? -8.329 7.302 -6.431 1.00 93.62 84 GLU A O 1
ATOM 604 N N . GLY A 1 85 ? -8.334 6.495 -8.527 1.00 92.06 85 GLY A N 1
ATOM 605 C CA . GLY A 1 85 ? -8.329 7.818 -9.163 1.00 92.06 85 GLY A CA 1
ATOM 606 C C . GLY A 1 85 ? -7.080 8.643 -8.851 1.00 92.06 85 GLY A C 1
ATOM 607 O O . GLY A 1 85 ? -7.168 9.862 -8.707 1.00 92.06 85 GLY A O 1
ATOM 608 N N . LEU A 1 86 ? -5.932 7.972 -8.713 1.00 94.25 86 LEU A N 1
ATOM 609 C CA . LEU A 1 86 ? -4.646 8.624 -8.489 1.00 94.25 86 LEU A CA 1
ATOM 610 C C . LEU A 1 86 ? -4.355 9.646 -9.601 1.00 94.25 86 LEU A C 1
ATOM 612 O O . LEU A 1 86 ? -4.683 9.389 -10.762 1.00 94.25 86 LEU A O 1
ATOM 616 N N . PRO A 1 87 ? -3.759 10.803 -9.264 1.00 91.88 87 PRO A N 1
ATOM 617 C CA . PRO A 1 87 ? -3.430 11.810 -10.258 1.00 91.88 87 PRO A CA 1
ATOM 618 C C . PRO A 1 87 ? -2.375 11.279 -11.231 1.00 91.88 87 PRO A C 1
ATOM 620 O O . PRO A 1 87 ? -1.449 10.571 -10.834 1.00 91.88 87 PRO A O 1
ATOM 623 N N . ASP A 1 88 ? -2.490 11.672 -12.498 1.00 90.44 88 ASP A N 1
ATOM 624 C CA . ASP A 1 88 ? -1.444 11.404 -13.479 1.00 90.44 88 ASP A CA 1
ATOM 625 C C . ASP A 1 88 ? -0.155 12.122 -13.064 1.00 90.44 88 ASP A C 1
ATOM 627 O O . ASP A 1 88 ? -0.150 13.329 -12.799 1.00 90.44 88 ASP A O 1
ATOM 631 N N . ALA A 1 89 ? 0.949 11.382 -13.035 1.00 92.56 89 ALA A N 1
ATOM 632 C CA . ALA A 1 89 ? 2.261 11.906 -12.692 1.00 92.56 89 ALA A CA 1
ATOM 633 C C . ALA A 1 89 ? 3.342 11.260 -13.570 1.00 92.56 89 ALA A C 1
ATOM 635 O O . ALA A 1 89 ? 3.245 10.071 -13.884 1.00 92.56 89 ALA A O 1
ATOM 636 N N . PRO A 1 90 ? 4.381 12.016 -13.966 1.00 88.31 90 PRO A N 1
ATOM 637 C CA . PRO A 1 90 ? 5.439 11.497 -14.830 1.00 88.31 90 PRO A CA 1
ATOM 638 C C . PRO A 1 90 ? 6.390 10.543 -14.093 1.00 88.31 90 PRO A C 1
ATOM 640 O O . PRO A 1 90 ? 6.997 9.683 -14.727 1.00 88.31 90 PRO A O 1
ATOM 643 N N . ALA A 1 91 ? 6.512 10.680 -12.770 1.00 92.44 91 ALA A N 1
ATOM 644 C CA . ALA A 1 91 ? 7.341 9.834 -11.925 1.00 92.44 91 ALA A CA 1
ATOM 645 C C . ALA A 1 91 ? 6.622 9.463 -10.619 1.00 92.44 91 ALA A C 1
ATOM 647 O O . ALA A 1 91 ? 5.641 10.094 -10.213 1.00 92.44 91 ALA A O 1
ATOM 648 N N . LEU A 1 92 ? 7.124 8.423 -9.947 1.00 93.69 92 LEU A N 1
ATOM 649 C CA . LEU A 1 92 ? 6.548 7.929 -8.696 1.00 93.69 92 LEU A CA 1
ATOM 650 C C . LEU A 1 92 ? 6.654 8.976 -7.580 1.00 93.69 92 LEU A C 1
ATOM 652 O O . LEU A 1 92 ? 5.745 9.128 -6.770 1.00 93.69 92 LEU A O 1
ATOM 656 N N . GLU A 1 93 ? 7.761 9.703 -7.540 1.00 94.88 93 GLU A N 1
ATOM 657 C CA . GLU A 1 93 ? 8.059 10.718 -6.537 1.00 94.88 93 GLU A CA 1
ATOM 658 C C . GLU A 1 93 ? 7.102 11.908 -6.670 1.00 94.88 93 GLU A C 1
ATOM 660 O O . GLU A 1 93 ? 6.608 12.415 -5.663 1.00 94.88 93 GLU A O 1
ATOM 665 N N . ASP A 1 94 ? 6.784 12.297 -7.908 1.00 95.94 94 ASP A N 1
ATOM 666 C CA . ASP A 1 94 ? 5.816 13.354 -8.208 1.00 95.94 94 ASP A CA 1
ATOM 667 C C . ASP A 1 94 ? 4.397 12.936 -7.810 1.00 95.94 94 ASP A C 1
ATOM 669 O O . ASP A 1 94 ? 3.672 13.717 -7.187 1.00 95.94 94 ASP A O 1
ATOM 673 N N . LEU A 1 95 ? 4.020 11.681 -8.100 1.00 95.75 95 LEU A N 1
ATOM 674 C CA . LEU A 1 95 ? 2.754 11.108 -7.644 1.00 95.75 95 LEU A CA 1
ATOM 675 C C . LEU A 1 95 ? 2.654 11.213 -6.123 1.00 95.75 95 LEU A C 1
ATOM 677 O O . LEU A 1 95 ? 1.727 11.834 -5.608 1.00 95.75 95 LEU A O 1
ATOM 681 N N . LEU A 1 96 ? 3.620 10.641 -5.402 1.00 95.00 96 LEU A N 1
ATOM 682 C CA . LEU A 1 96 ? 3.599 10.590 -3.941 1.00 95.00 96 LEU A CA 1
ATOM 683 C C . LEU A 1 96 ? 3.654 11.986 -3.310 1.00 95.00 96 LEU A C 1
ATOM 685 O O . LEU A 1 96 ? 2.973 12.226 -2.316 1.00 95.00 96 LEU A O 1
ATOM 689 N N . GLY A 1 97 ? 4.406 12.916 -3.903 1.00 95.06 97 GLY A N 1
ATOM 690 C CA . GLY A 1 97 ? 4.487 14.306 -3.454 1.00 95.06 97 GLY A CA 1
ATOM 691 C C . GLY A 1 97 ? 3.183 15.094 -3.615 1.00 95.06 97 GLY A C 1
ATOM 692 O O . GLY A 1 97 ? 2.986 16.087 -2.916 1.00 95.06 97 GLY A O 1
ATOM 693 N N . SER A 1 98 ? 2.282 14.655 -4.499 1.00 94.62 98 SER A N 1
ATOM 694 C CA . SER A 1 98 ? 0.970 15.284 -4.709 1.00 94.62 98 SER A CA 1
ATOM 695 C C . SER A 1 98 ? -0.120 14.786 -3.749 1.00 94.62 98 SER A C 1
ATOM 697 O O . SER A 1 98 ? -1.149 15.447 -3.580 1.00 94.62 98 SER A O 1
ATOM 699 N N . LEU A 1 99 ? 0.089 13.635 -3.102 1.00 95.62 99 LEU A N 1
ATOM 700 C CA . LEU A 1 99 ? -0.901 13.024 -2.218 1.00 95.62 99 LEU A CA 1
ATOM 701 C C . LEU A 1 99 ? -0.904 13.686 -0.839 1.00 95.62 99 LEU A C 1
ATOM 703 O O . LEU A 1 99 ? 0.133 14.005 -0.261 1.00 95.62 99 LEU A O 1
ATOM 707 N N . THR A 1 100 ? -2.099 13.854 -0.274 1.00 94.69 100 THR A N 1
ATOM 708 C CA . THR A 1 100 ? -2.287 14.386 1.079 1.00 94.69 100 THR A CA 1
ATOM 709 C C . THR A 1 100 ? -3.114 13.420 1.908 1.00 94.69 100 THR A C 1
ATOM 711 O O . THR A 1 100 ? -4.172 12.965 1.482 1.00 94.69 100 THR A O 1
ATOM 714 N N . TRP A 1 101 ? -2.650 13.156 3.128 1.00 95.62 101 TRP A N 1
ATOM 715 C CA . TRP A 1 101 ? -3.291 12.222 4.045 1.00 95.62 101 TRP A CA 1
ATOM 716 C C . TRP A 1 101 ? -3.925 12.951 5.229 1.00 95.62 101 TRP A C 1
ATOM 718 O O . TRP A 1 101 ? -3.233 13.732 5.893 1.00 95.62 101 TRP A O 1
ATOM 728 N N . PRO A 1 102 ? -5.203 12.685 5.553 1.00 94.94 102 PRO A N 1
ATOM 729 C CA . PRO A 1 102 ? -5.812 13.237 6.754 1.00 94.94 102 PRO A CA 1
ATOM 730 C C . PRO A 1 102 ? -5.151 12.664 8.024 1.00 94.94 102 PRO A C 1
ATOM 732 O O . PRO A 1 102 ? -4.497 11.618 7.972 1.00 94.94 102 PRO A O 1
ATOM 735 N N . PRO A 1 103 ? -5.344 13.300 9.197 1.00 93.94 103 PRO A N 1
ATOM 736 C CA . PRO A 1 103 ? -4.792 12.809 10.466 1.00 93.94 103 PRO A CA 1
ATOM 737 C C . PRO A 1 103 ? -5.262 11.403 10.857 1.00 93.94 103 PRO A C 1
ATOM 739 O O . PRO A 1 103 ? -4.626 10.748 11.674 1.00 93.94 103 PRO A O 1
ATOM 742 N N . THR A 1 104 ? -6.373 10.942 10.279 1.00 93.56 104 THR A N 1
ATOM 743 C CA . THR A 1 104 ? -6.930 9.601 10.479 1.00 93.56 104 THR A CA 1
ATOM 744 C C . THR A 1 104 ? -6.186 8.502 9.715 1.00 93.56 104 THR A C 1
ATOM 746 O O . THR A 1 104 ? -6.508 7.329 9.887 1.00 93.56 104 THR A O 1
ATOM 749 N N . VAL A 1 105 ? -5.204 8.853 8.883 1.00 97.44 105 VAL A N 1
ATOM 750 C CA . VAL A 1 105 ? -4.337 7.897 8.189 1.00 97.44 105 VAL A CA 1
ATOM 751 C C . VAL A 1 105 ? -3.016 7.793 8.943 1.00 97.44 105 VAL A C 1
ATOM 753 O O . VAL A 1 105 ? -2.287 8.783 9.104 1.00 97.44 105 VAL A O 1
ATOM 756 N N . ASP A 1 106 ? -2.731 6.584 9.416 1.00 97.31 106 ASP A N 1
ATOM 757 C CA . ASP A 1 106 ? -1.588 6.268 10.273 1.00 97.31 106 ASP A CA 1
ATOM 758 C C . ASP A 1 106 ? -0.335 5.947 9.459 1.00 97.31 106 ASP A C 1
ATOM 760 O O . ASP A 1 106 ? 0.775 6.113 9.952 1.00 97.31 106 ASP A O 1
ATOM 764 N N . GLY A 1 107 ? -0.495 5.560 8.195 1.00 97.62 107 GLY A N 1
ATOM 765 C CA . GLY A 1 107 ? 0.608 5.312 7.280 1.00 97.62 107 GLY A CA 1
ATOM 766 C C . GLY A 1 107 ? 0.156 5.203 5.833 1.00 97.62 107 GLY A C 1
ATOM 767 O O . GLY A 1 107 ? -1.029 5.314 5.525 1.00 97.62 107 GLY A O 1
ATOM 768 N N . ALA A 1 108 ? 1.108 4.961 4.945 1.00 98.38 108 ALA A N 1
ATOM 769 C CA . ALA A 1 108 ? 0.835 4.709 3.540 1.00 98.38 108 ALA A CA 1
ATOM 770 C C . ALA A 1 108 ? 1.664 3.524 3.057 1.00 98.38 108 ALA A C 1
ATOM 772 O O . ALA A 1 108 ? 2.776 3.297 3.538 1.00 98.38 108 ALA A O 1
ATOM 773 N N . ALA A 1 109 ? 1.123 2.796 2.089 1.00 98.62 109 ALA A N 1
ATOM 774 C CA . ALA A 1 109 ? 1.849 1.779 1.356 1.00 98.62 109 ALA A CA 1
ATOM 775 C C . ALA A 1 109 ? 1.787 2.049 -0.144 1.00 98.62 109 ALA A C 1
ATOM 777 O O . ALA A 1 109 ? 0.828 2.636 -0.646 1.00 98.62 109 ALA A O 1
ATOM 778 N N . VAL A 1 110 ? 2.810 1.598 -0.856 1.00 98.25 110 VAL A N 1
ATOM 779 C CA . VAL A 1 110 ? 2.906 1.681 -2.306 1.00 98.25 110 VAL A CA 1
ATOM 780 C C . VAL A 1 110 ? 3.362 0.344 -2.864 1.00 98.25 110 VAL A C 1
ATOM 782 O O . VAL A 1 110 ? 4.244 -0.306 -2.299 1.00 98.25 110 VAL A O 1
ATOM 785 N N . VAL A 1 111 ? 2.758 -0.057 -3.978 1.00 98.31 111 VAL A N 1
ATOM 786 C CA . VAL A 1 111 ? 3.189 -1.206 -4.764 1.00 98.31 111 VAL A CA 1
ATOM 787 C C . VAL A 1 111 ? 3.515 -0.751 -6.174 1.00 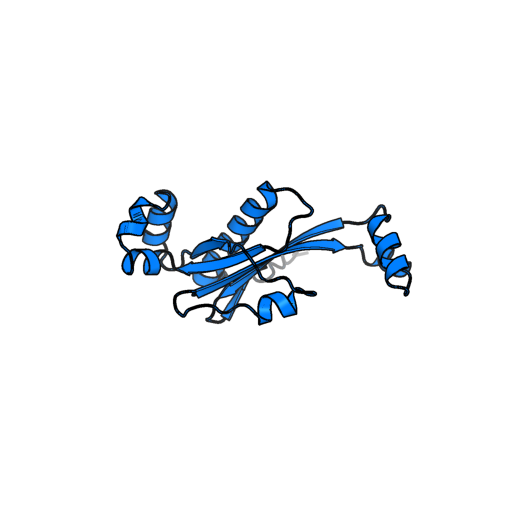98.31 111 VAL A C 1
ATOM 789 O O . VAL A 1 111 ? 2.697 -0.097 -6.825 1.00 98.31 111 VAL A O 1
ATOM 792 N N . VAL A 1 112 ? 4.714 -1.099 -6.636 1.00 96.75 112 VAL A N 1
ATOM 793 C CA . VAL A 1 112 ? 5.165 -0.852 -8.007 1.00 96.75 112 VAL A CA 1
ATOM 794 C C . VAL A 1 112 ? 5.747 -2.113 -8.614 1.00 96.75 112 VAL A C 1
ATOM 796 O O . VAL A 1 112 ? 6.360 -2.927 -7.925 1.00 96.75 112 VAL A O 1
ATOM 799 N N . GLU A 1 113 ? 5.589 -2.242 -9.922 1.00 95.25 113 GLU A N 1
ATOM 800 C CA . GLU A 1 113 ? 6.184 -3.311 -10.710 1.00 95.25 113 GLU A CA 1
ATOM 801 C C . GLU A 1 113 ? 7.269 -2.716 -11.601 1.00 95.25 113 GLU A C 1
ATOM 803 O O . GLU A 1 113 ? 7.120 -1.617 -12.142 1.00 95.25 113 GLU A O 1
ATOM 808 N N . ARG A 1 114 ? 8.413 -3.390 -11.673 1.00 91.50 114 ARG A N 1
ATOM 809 C CA . ARG A 1 114 ? 9.598 -2.929 -12.395 1.00 91.50 114 ARG A CA 1
ATOM 810 C C . ARG A 1 114 ? 10.211 -4.094 -13.145 1.00 91.50 114 ARG A C 1
ATOM 812 O O . ARG A 1 114 ? 10.184 -5.219 -12.663 1.00 91.50 114 ARG A O 1
ATOM 819 N N . VAL A 1 115 ? 10.835 -3.793 -14.275 1.00 91.31 115 VAL A N 1
ATOM 820 C CA . VAL A 1 115 ? 11.718 -4.738 -14.954 1.00 91.31 115 VAL A CA 1
ATOM 821 C C . VAL A 1 115 ? 13.150 -4.344 -14.651 1.00 91.31 115 VAL A C 1
ATOM 823 O O . VAL A 1 115 ? 13.518 -3.180 -14.806 1.00 91.31 115 VAL A O 1
ATOM 826 N N . VAL A 1 116 ? 13.942 -5.305 -14.197 1.00 92.19 116 VAL A N 1
ATOM 827 C CA . VAL A 1 116 ? 15.345 -5.112 -13.825 1.00 92.19 116 VAL A CA 1
ATOM 828 C C . VAL A 1 116 ? 16.232 -6.132 -14.526 1.00 92.19 116 VAL A C 1
ATOM 830 O O . VAL A 1 116 ? 15.755 -7.154 -15.029 1.00 92.19 116 VAL A O 1
ATOM 833 N N . LEU A 1 117 ? 17.533 -5.857 -14.549 1.00 93.56 117 LEU A N 1
ATOM 834 C CA . LEU A 1 117 ? 18.550 -6.788 -15.018 1.00 93.56 117 LEU A CA 1
ATOM 835 C C . LEU A 1 117 ? 19.471 -7.191 -13.871 1.00 93.56 117 LEU A C 1
ATOM 837 O O . LEU A 1 117 ? 19.675 -6.418 -12.936 1.00 93.56 117 LEU A O 1
ATOM 841 N N . PRO A 1 118 ? 20.053 -8.400 -13.921 1.00 91.12 118 PRO A N 1
ATOM 842 C CA . PRO A 1 118 ? 21.185 -8.700 -13.067 1.00 91.12 118 PRO A CA 1
ATOM 843 C C . PRO A 1 118 ? 22.361 -7.774 -13.430 1.00 91.12 118 PRO A C 1
ATOM 845 O O . PRO A 1 118 ? 22.541 -7.465 -14.611 1.00 91.12 118 PRO A O 1
ATOM 848 N N . PRO A 1 119 ? 23.228 -7.406 -12.466 1.00 89.94 119 PRO A N 1
ATOM 849 C CA . PRO A 1 119 ? 24.345 -6.490 -12.715 1.00 89.94 119 PRO A CA 1
ATOM 850 C C . PRO A 1 119 ? 25.254 -6.893 -13.887 1.00 89.94 119 PRO A C 1
ATOM 852 O O . PRO A 1 119 ? 25.748 -6.036 -14.608 1.00 89.94 119 PRO A O 1
ATOM 855 N N . SER A 1 120 ? 25.440 -8.197 -14.128 1.00 91.19 120 SER A N 1
ATOM 856 C CA . SER A 1 120 ? 26.239 -8.707 -15.252 1.00 91.19 120 SER A CA 1
ATOM 857 C C . SER A 1 120 ? 25.655 -8.382 -16.630 1.00 91.19 120 SER A C 1
ATOM 859 O O . SER A 1 120 ? 26.406 -8.273 -17.594 1.00 91.19 120 SER A O 1
ATOM 861 N N . ALA A 1 121 ? 24.331 -8.248 -16.742 1.00 90.06 121 ALA A N 1
ATOM 862 C CA . ALA A 1 121 ? 23.660 -7.879 -17.986 1.00 90.06 121 ALA A CA 1
ATOM 863 C C . ALA A 1 121 ? 23.583 -6.352 -18.172 1.00 90.06 121 ALA A C 1
ATOM 865 O O . ALA A 1 121 ? 23.499 -5.874 -19.300 1.00 90.06 121 ALA A O 1
ATOM 866 N N . GLU A 1 122 ? 23.662 -5.570 -17.092 1.00 88.62 122 GLU A N 1
ATOM 867 C CA . GLU A 1 122 ? 23.679 -4.102 -17.167 1.00 88.62 122 GLU A CA 1
ATOM 868 C C . GLU A 1 122 ? 24.963 -3.555 -17.811 1.00 88.62 122 GLU A C 1
ATOM 870 O O . GLU A 1 122 ? 24.933 -2.491 -18.424 1.00 88.62 122 GLU A O 1
ATOM 875 N N . GLU A 1 123 ? 26.082 -4.290 -17.751 1.00 89.12 123 GLU A N 1
ATOM 876 C CA . GLU A 1 123 ? 27.359 -3.881 -18.363 1.00 89.12 123 GLU A CA 1
ATOM 877 C C . GLU A 1 123 ? 27.258 -3.641 -19.881 1.00 89.12 123 GLU A C 1
ATOM 879 O O . GLU A 1 123 ? 28.010 -2.838 -20.435 1.00 89.12 123 GLU A O 1
ATOM 884 N N . GLY A 1 124 ? 26.338 -4.335 -20.559 1.00 86.44 124 GLY A N 1
ATOM 885 C CA . GLY A 1 124 ? 26.092 -4.202 -21.996 1.00 86.44 124 GLY A CA 1
ATOM 886 C C . GLY A 1 124 ? 25.029 -3.167 -22.366 1.00 86.44 124 GLY A C 1
ATOM 887 O O . GLY A 1 124 ? 24.730 -3.019 -23.552 1.00 86.44 124 GLY A O 1
ATOM 888 N N . MET A 1 125 ? 24.432 -2.486 -21.384 1.00 91.50 125 MET A N 1
ATOM 889 C CA . MET A 1 125 ? 23.299 -1.597 -21.608 1.00 91.50 125 MET A CA 1
ATOM 890 C C . MET A 1 125 ? 23.729 -0.321 -22.359 1.00 91.50 125 MET A C 1
ATOM 892 O O . MET A 1 125 ? 24.673 0.355 -21.937 1.00 91.50 125 MET A O 1
ATOM 896 N N . PRO A 1 126 ? 23.048 0.041 -23.463 1.00 94.38 126 PRO A N 1
ATOM 897 C CA . PRO A 1 126 ? 23.284 1.305 -24.157 1.00 94.38 126 PRO A CA 1
ATOM 898 C C . PRO A 1 126 ? 23.072 2.526 -23.251 1.00 94.38 126 PRO A C 1
ATOM 900 O O . PRO A 1 126 ? 22.258 2.498 -22.332 1.00 94.38 126 PRO A O 1
ATOM 903 N N . SER A 1 127 ? 23.774 3.628 -23.532 1.00 93.81 127 SER A N 1
ATOM 904 C CA . SER A 1 127 ? 23.586 4.897 -22.809 1.00 93.81 127 SER A CA 1
ATOM 905 C C . SER A 1 127 ? 22.410 5.726 -23.325 1.00 93.81 127 SER A C 1
ATOM 907 O O . SER A 1 127 ? 21.938 6.620 -22.624 1.00 93.81 127 SER A O 1
ATOM 909 N N . ASP A 1 128 ? 21.997 5.496 -24.574 1.00 96.56 128 ASP A N 1
ATOM 910 C CA . ASP A 1 128 ? 20.817 6.143 -25.140 1.00 96.56 128 ASP A CA 1
ATOM 911 C C . ASP A 1 128 ? 19.546 5.571 -24.479 1.00 96.56 128 ASP A C 1
ATOM 913 O O . ASP A 1 128 ? 19.415 4.347 -24.417 1.00 96.56 128 ASP A O 1
ATOM 917 N N . PRO A 1 129 ? 18.619 6.405 -23.968 1.00 91.69 129 PRO A N 1
ATOM 918 C CA . PRO A 1 129 ? 17.453 5.922 -23.226 1.00 91.69 129 PRO A CA 1
ATOM 919 C C . PRO A 1 129 ? 16.521 5.004 -24.024 1.00 91.69 129 PRO A C 1
ATOM 921 O O . PRO A 1 129 ? 16.004 4.034 -23.466 1.00 91.69 129 PRO A O 1
ATOM 924 N N . ASP A 1 130 ? 16.312 5.285 -25.313 1.00 93.31 130 ASP A N 1
ATOM 925 C CA . ASP A 1 130 ? 15.400 4.505 -26.151 1.00 93.31 130 ASP A CA 1
ATOM 926 C C . ASP A 1 130 ? 16.029 3.144 -26.492 1.00 93.31 130 ASP A C 1
ATOM 928 O O . ASP A 1 130 ? 15.369 2.102 -26.410 1.00 93.31 130 ASP A O 1
ATOM 932 N N . GLU A 1 131 ? 17.331 3.125 -26.793 1.00 95.12 131 GLU A N 1
ATOM 933 C CA . GLU A 1 131 ? 18.083 1.882 -27.001 1.00 95.12 131 GLU A CA 1
ATOM 934 C C . GLU A 1 131 ? 18.208 1.054 -25.712 1.00 95.12 131 GLU A C 1
ATOM 936 O O . GLU A 1 131 ? 18.093 -0.173 -25.754 1.00 95.12 131 GLU A O 1
ATOM 941 N N . ALA A 1 132 ? 18.394 1.703 -24.559 1.00 93.12 132 ALA A N 1
ATOM 942 C CA . ALA A 1 132 ? 18.457 1.052 -23.252 1.00 93.12 132 ALA A CA 1
ATOM 943 C C . ALA A 1 132 ? 17.131 0.371 -22.896 1.00 93.12 132 ALA A C 1
ATOM 945 O O . ALA A 1 132 ? 17.124 -0.775 -22.439 1.00 93.12 132 ALA A O 1
ATOM 946 N N . LEU A 1 133 ? 16.002 1.042 -23.145 1.00 90.94 133 LEU A N 1
ATOM 947 C CA . LEU A 1 133 ? 14.678 0.467 -22.930 1.00 90.94 133 LEU A CA 1
ATOM 948 C C . LEU A 1 133 ? 14.439 -0.741 -23.847 1.00 90.94 133 LEU A C 1
ATOM 950 O O . LEU A 1 133 ? 13.979 -1.786 -23.382 1.00 90.94 133 LEU A O 1
ATOM 954 N N . ALA A 1 134 ? 14.787 -0.629 -25.132 1.00 93.12 134 ALA A N 1
ATOM 955 C CA . ALA A 1 134 ? 14.677 -1.740 -26.074 1.00 93.12 134 ALA A CA 1
ATOM 956 C C . ALA A 1 134 ? 15.557 -2.934 -25.658 1.00 93.12 134 ALA A C 1
ATOM 958 O O . ALA A 1 134 ? 15.103 -4.081 -25.703 1.00 93.12 134 ALA A O 1
ATOM 959 N N . TYR A 1 135 ? 16.785 -2.666 -25.202 1.00 93.94 135 TYR A N 1
ATOM 960 C CA . TYR A 1 135 ? 17.699 -3.674 -24.667 1.00 93.94 135 TYR A CA 1
ATOM 961 C C . TYR A 1 135 ? 17.104 -4.380 -23.444 1.00 93.94 135 TYR A C 1
ATOM 963 O O . TYR A 1 135 ? 17.002 -5.606 -23.445 1.00 93.94 135 TYR A O 1
ATOM 971 N N . LEU A 1 136 ? 16.634 -3.622 -22.446 1.00 93.81 136 LEU A N 1
ATOM 972 C CA . LEU A 1 136 ? 16.011 -4.143 -21.224 1.00 93.81 136 LEU A CA 1
ATOM 973 C C . LEU A 1 136 ? 14.824 -5.062 -21.536 1.00 93.81 136 LEU A C 1
ATOM 975 O O . LEU A 1 136 ? 14.728 -6.172 -21.012 1.00 93.81 136 LEU A O 1
ATOM 979 N N . MET A 1 137 ? 13.921 -4.607 -22.408 1.00 92.25 137 MET A N 1
ATOM 980 C CA . MET A 1 137 ? 12.703 -5.341 -22.753 1.00 92.25 137 MET A CA 1
ATOM 981 C C . MET A 1 137 ? 12.971 -6.612 -23.556 1.00 92.25 137 MET A C 1
ATOM 983 O O . MET A 1 137 ? 12.223 -7.580 -23.418 1.00 92.25 137 MET A O 1
ATOM 987 N N . GLY A 1 138 ? 14.033 -6.627 -24.363 1.00 93.31 138 GLY A N 1
ATOM 988 C CA . GLY A 1 138 ? 14.441 -7.785 -25.156 1.00 93.31 138 GLY A CA 1
ATOM 989 C C . GLY A 1 138 ? 15.390 -8.754 -24.446 1.00 93.31 138 GLY A C 1
ATOM 990 O O . GLY A 1 138 ? 15.654 -9.830 -24.985 1.00 93.31 138 GLY A O 1
ATOM 991 N N . HIS A 1 139 ? 15.928 -8.399 -23.274 1.00 94.62 139 HIS A N 1
ATOM 992 C CA . HIS A 1 139 ? 16.988 -9.182 -22.647 1.00 94.62 139 HIS A CA 1
ATOM 993 C C . HIS A 1 139 ? 16.454 -10.497 -22.043 1.00 94.62 139 HIS A C 1
ATOM 995 O O . HIS A 1 139 ? 15.489 -10.473 -21.275 1.00 94.62 139 HIS A O 1
ATOM 1001 N N . PRO A 1 140 ? 17.087 -11.657 -22.312 1.00 93.94 140 PRO A N 1
ATOM 1002 C CA . PRO A 1 140 ? 16.615 -12.951 -21.809 1.00 93.94 140 PRO A CA 1
ATOM 1003 C C . PRO A 1 140 ? 16.723 -13.093 -20.285 1.00 93.94 140 PRO A C 1
ATOM 1005 O O . PRO A 1 140 ? 15.969 -13.853 -19.690 1.00 93.94 140 PRO A O 1
ATOM 1008 N N . GLU A 1 141 ? 17.651 -12.369 -19.657 1.00 94.19 141 GLU A N 1
ATOM 1009 C CA . GLU A 1 141 ? 17.843 -12.370 -18.199 1.00 94.19 141 GLU A CA 1
ATOM 1010 C C . GLU A 1 141 ? 17.039 -11.280 -17.474 1.00 94.19 141 GLU A C 1
ATOM 1012 O O . GLU A 1 141 ? 17.269 -11.048 -16.288 1.00 94.19 141 GLU A O 1
ATOM 1017 N N . ARG A 1 142 ? 16.121 -10.585 -18.163 1.00 94.69 142 ARG A N 1
ATOM 1018 C CA . ARG A 1 142 ? 15.248 -9.596 -17.517 1.00 94.69 142 ARG A CA 1
ATOM 1019 C C . ARG A 1 142 ? 14.402 -10.254 -16.428 1.00 94.69 142 ARG A C 1
ATOM 1021 O O . ARG A 1 142 ? 13.941 -11.386 -16.586 1.00 94.69 142 ARG A O 1
ATOM 1028 N N . GLN A 1 143 ? 14.178 -9.530 -15.343 1.00 93.25 143 GLN A N 1
ATOM 1029 C CA . GLN A 1 143 ? 13.357 -9.979 -14.227 1.00 93.25 143 GLN A CA 1
ATOM 1030 C C . GLN A 1 143 ? 12.264 -8.959 -13.953 1.00 93.25 143 GLN A C 1
ATOM 1032 O O . GLN A 1 143 ? 12.553 -7.780 -13.757 1.00 93.25 143 GLN A O 1
ATOM 1037 N N . ASP A 1 144 ? 11.024 -9.432 -13.893 1.00 92.94 144 ASP A N 1
ATOM 1038 C CA . ASP A 1 144 ? 9.905 -8.647 -13.389 1.00 92.94 144 ASP A CA 1
ATOM 1039 C C . ASP A 1 144 ? 9.910 -8.732 -11.858 1.00 92.94 144 ASP A C 1
ATOM 1041 O O . ASP A 1 144 ? 9.903 -9.820 -11.272 1.00 92.94 144 ASP A O 1
ATOM 1045 N N . VAL A 1 145 ? 9.966 -7.580 -11.198 1.00 94.56 145 VAL A N 1
ATOM 1046 C CA . VAL A 1 145 ? 9.970 -7.462 -9.740 1.00 94.56 145 VAL A CA 1
ATOM 1047 C C . VAL A 1 145 ? 8.794 -6.618 -9.283 1.00 94.56 145 VAL A C 1
ATOM 1049 O O . VAL A 1 145 ? 8.464 -5.597 -9.885 1.00 94.56 145 VAL A O 1
ATOM 1052 N N . ARG A 1 146 ? 8.172 -7.034 -8.181 1.00 96.19 146 ARG A N 1
ATOM 1053 C CA . ARG A 1 146 ? 7.143 -6.265 -7.483 1.00 96.19 146 ARG A CA 1
ATOM 1054 C C . ARG A 1 146 ? 7.709 -5.799 -6.154 1.00 96.19 146 ARG A C 1
ATOM 1056 O O . ARG A 1 146 ? 8.179 -6.608 -5.359 1.00 96.19 146 ARG A O 1
ATOM 1063 N N . LEU A 1 147 ? 7.665 -4.496 -5.929 1.00 96.75 147 LEU A N 1
ATOM 1064 C CA . LEU A 1 147 ? 8.113 -3.853 -4.702 1.00 96.75 147 LEU A CA 1
ATOM 1065 C C . LEU A 1 147 ? 6.874 -3.393 -3.946 1.00 96.75 147 LEU A C 1
ATOM 1067 O O . LEU A 1 147 ? 6.111 -2.594 -4.482 1.00 96.75 147 LEU A O 1
ATOM 1071 N N . ALA A 1 148 ? 6.681 -3.887 -2.726 1.00 98.19 148 ALA A N 1
ATOM 1072 C CA . ALA A 1 148 ? 5.626 -3.444 -1.824 1.00 98.19 148 ALA A CA 1
ATOM 1073 C C . ALA A 1 148 ? 6.276 -2.816 -0.591 1.00 98.19 148 ALA A C 1
ATOM 1075 O O . ALA A 1 148 ? 6.997 -3.485 0.140 1.00 98.19 148 ALA A O 1
ATOM 1076 N N . VAL A 1 149 ? 6.039 -1.526 -0.376 1.00 98.19 149 VAL A N 1
ATOM 1077 C CA . VAL A 1 149 ? 6.687 -0.750 0.687 1.00 98.19 149 VAL A CA 1
ATOM 1078 C C . VAL A 1 149 ? 5.624 -0.042 1.495 1.00 98.19 149 VAL A C 1
ATOM 1080 O O . VAL A 1 149 ? 4.683 0.502 0.923 1.00 98.19 149 VAL A O 1
ATOM 1083 N N . ALA A 1 150 ? 5.782 0.004 2.812 1.00 98.31 150 ALA A N 1
ATOM 1084 C CA . ALA A 1 150 ? 4.923 0.800 3.670 1.00 98.31 150 ALA A CA 1
ATOM 1085 C C . ALA A 1 150 ? 5.694 1.550 4.742 1.00 98.31 150 ALA A C 1
ATOM 1087 O O . ALA A 1 150 ? 6.735 1.093 5.217 1.00 98.31 150 ALA A O 1
ATOM 1088 N N . VAL A 1 151 ? 5.137 2.689 5.145 1.00 97.94 151 VAL A N 1
ATOM 1089 C CA . VAL A 1 151 ? 5.647 3.515 6.239 1.00 97.94 151 VAL A CA 1
ATOM 1090 C C . VAL A 1 151 ? 4.489 3.930 7.138 1.00 97.94 151 VAL A C 1
ATOM 1092 O O . VAL A 1 151 ? 3.409 4.279 6.652 1.00 97.94 151 VAL A O 1
ATOM 1095 N N . LEU A 1 152 ? 4.723 3.933 8.446 1.00 97.38 152 LEU A N 1
ATOM 1096 C CA . LEU A 1 152 ? 3.856 4.575 9.425 1.00 97.38 152 LEU A CA 1
ATOM 1097 C C . LEU A 1 152 ? 4.364 5.985 9.732 1.00 97.38 152 LEU A C 1
ATOM 1099 O O . LEU A 1 152 ? 5.555 6.291 9.640 1.00 97.38 152 LEU A O 1
ATOM 1103 N N . ARG A 1 153 ? 3.442 6.865 10.112 1.00 94.44 153 ARG A N 1
ATOM 1104 C CA . ARG A 1 153 ? 3.697 8.279 10.410 1.00 94.44 153 ARG A CA 1
ATOM 1105 C C . ARG A 1 153 ? 4.667 8.473 11.578 1.00 94.44 153 ARG A C 1
ATOM 1107 O O . ARG A 1 153 ? 5.353 9.489 11.628 1.00 94.44 153 ARG A O 1
ATOM 1114 N N . ASP A 1 154 ? 4.705 7.528 12.509 1.00 90.69 154 ASP A N 1
ATOM 1115 C CA . ASP A 1 154 ? 5.582 7.511 13.680 1.00 90.69 154 ASP A CA 1
ATOM 1116 C C . ASP A 1 154 ? 6.966 6.895 13.407 1.00 90.69 154 ASP A C 1
ATOM 1118 O O . ASP A 1 154 ? 7.810 6.877 14.303 1.00 90.69 154 ASP A O 1
ATOM 1122 N N . GLY A 1 155 ? 7.239 6.468 12.167 1.00 91.50 155 GLY A N 1
ATOM 1123 C CA . GLY A 1 155 ? 8.579 6.103 11.700 1.00 91.50 155 GLY A CA 1
ATOM 1124 C C . GLY A 1 155 ? 8.798 4.660 11.223 1.00 91.50 155 GLY A C 1
ATOM 1125 O O . GLY A 1 155 ? 9.639 4.497 10.337 1.00 91.50 155 GLY A O 1
ATOM 1126 N N . PRO A 1 156 ? 8.116 3.613 11.739 1.00 95.06 156 PRO A N 1
ATOM 1127 C CA . PRO A 1 156 ? 8.287 2.249 11.247 1.00 95.06 156 PRO A CA 1
ATOM 1128 C C . PRO A 1 156 ? 8.091 2.142 9.734 1.00 95.06 156 PRO A C 1
ATOM 1130 O O . PRO A 1 156 ? 7.156 2.713 9.174 1.00 95.06 156 PRO A O 1
ATOM 1133 N N . ALA A 1 157 ? 8.958 1.373 9.081 1.00 96.56 157 ALA A N 1
ATOM 1134 C CA . ALA A 1 157 ? 8.884 1.096 7.654 1.00 96.56 157 ALA A CA 1
ATOM 1135 C C . ALA A 1 157 ? 9.157 -0.387 7.384 1.00 96.56 157 ALA A C 1
ATOM 1137 O O . ALA A 1 157 ? 9.894 -1.036 8.131 1.00 96.56 157 ALA A O 1
ATOM 1138 N N . TRP A 1 158 ? 8.566 -0.917 6.316 1.00 97.44 158 TRP A N 1
ATOM 1139 C CA . TRP A 1 158 ? 8.755 -2.298 5.876 1.00 97.44 158 TRP A CA 1
ATOM 1140 C C . TRP A 1 158 ? 8.758 -2.386 4.345 1.00 97.44 158 TRP A C 1
ATOM 1142 O O . TRP A 1 158 ? 7.991 -1.678 3.690 1.00 97.44 158 TRP A O 1
ATOM 1152 N N . CYS A 1 159 ? 9.607 -3.256 3.795 1.00 93.19 159 CYS A N 1
ATOM 1153 C CA . CYS A 1 159 ? 9.716 -3.596 2.375 1.00 93.19 159 CYS A CA 1
ATOM 1154 C C . CYS A 1 159 ? 9.930 -5.109 2.232 1.00 93.19 159 CYS A C 1
ATOM 1156 O O . CYS A 1 159 ? 10.525 -5.709 3.160 1.00 93.19 159 CYS A O 1
#

Secondary structure (DSSP, 8-state):
-------PPPPPPPPHHHHHHHHHHHHHHHHHHTT-SSPPPEEEEEEEHHHHHHH-GGGGGTS-HHHHHHHHH-TT-EEEEEPPSPPP-SSHHHHHHH----TT--EEEEEEEEEE--HHHHTT--SSHHHHHHHHHH-TT-EEEEEEEEEETTS-EE-

Organism: NCBI:txid1386082

Radius of gyration: 20.38 Å; Cα contacts (8 Å, |Δi|>4): 206; chains: 1; bounding box: 60×46×47 Å

InterPro domains:
  IPR047681 PPA1309-like [NF040618] (21-159)
  IPR047681 PPA1309-like [PF28004] (21-159)

pLDDT: mean 91.38, std 12.38, range [41.06, 98.69]